Protein AF-A0A1V4I2B4-F1 (afdb_monomer)

Radius of gyration: 16.1 Å; Cα contacts (8 Å, |Δi|>4): 142; chains: 1; bounding box: 34×42×45 Å

Foldseek 3Di:
DDDDPPPPPPDQQPADDLLVLLQQLLLLLLLQVLLVVVLDPPPLSVVLCVLCVVNHDPSSVVSSPVNNVCCNVQCWGQDSVVRDTDHHDNDNVRNVVSVVVSVVSCVVSVD

Organism: Nitrobacter vulgaris (NCBI:txid29421)

Mean predicted aligned error: 6.89 Å

Sequence (111 aa):
MVFLIVILPIAPAQAMSRYVAVSAGSFFAAAARCEEQNLITPGQAEYLLRALDPYLSKSDKENMATGDAHGKKNSQVFVEAEKKWVSFTPDATSCYRVQGVLDDYRAQLGE

Solvent-accessible surface area (backbone atoms only — not comparable to full-atom values): 6159 Å² total; per-residue (Å²): 136,86,83,79,79,79,76,73,79,82,64,73,61,74,63,62,55,64,53,55,22,21,19,53,17,4,45,45,27,52,41,48,49,16,26,75,70,66,62,42,77,68,64,52,53,60,51,51,52,60,71,44,50,87,65,50,37,74,67,31,53,56,30,16,51,52,17,21,54,50,10,62,73,67,37,26,32,41,42,53,97,73,73,39,79,40,84,53,67,79,42,71,70,53,27,50,55,48,48,54,54,52,52,54,52,35,55,74,75,75,98

pLDDT: mean 88.33,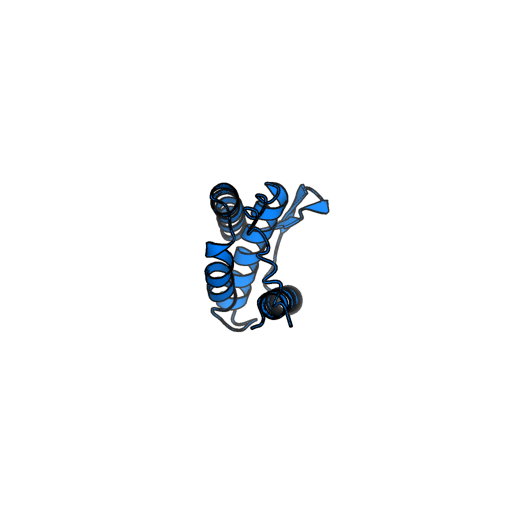 std 16.94, range [35.5, 98.31]

Secondary structure (DSSP, 8-state):
-------------PPPPHHHHHHHHHHHHHHHHHHHTTSS-TTHHHHHHHHHGGG--HHHHHHHHHHHHHHHHHTEEEEGGGTEEEE----HHHHHHHHHHHHHHHHHHT-

Structure (mmCIF, N/CA/C/O backbone):
data_AF-A0A1V4I2B4-F1
#
_entry.id   AF-A0A1V4I2B4-F1
#
loop_
_atom_site.group_PDB
_atom_site.id
_atom_site.type_symbol
_atom_site.label_atom_id
_atom_site.label_alt_id
_atom_site.label_comp_id
_atom_site.label_asym_id
_atom_site.label_entity_id
_atom_site.label_seq_id
_atom_site.pdbx_PDB_ins_code
_atom_site.Cartn_x
_atom_site.Cartn_y
_atom_site.Cartn_z
_atom_site.occupancy
_atom_site.B_iso_or_equiv
_atom_site.auth_seq_id
_atom_site.auth_comp_id
_atom_site.auth_asym_id
_atom_site.auth_atom_id
_atom_site.pdbx_PDB_model_num
ATOM 1 N N . MET A 1 1 ? -22.354 -31.091 30.860 1.00 41.22 1 MET A N 1
ATOM 2 C CA . MET A 1 1 ? -21.221 -30.396 30.215 1.00 41.22 1 MET A CA 1
ATOM 3 C C . MET A 1 1 ? -21.663 -28.970 29.949 1.00 41.22 1 MET A C 1
ATOM 5 O O . MET A 1 1 ? -22.605 -28.779 29.194 1.00 41.22 1 MET A O 1
ATOM 9 N N . VAL A 1 2 ? -21.096 -28.001 30.665 1.00 35.50 2 VAL A N 1
ATOM 10 C CA . VAL A 1 2 ? -21.453 -26.581 30.534 1.00 35.50 2 VAL A CA 1
ATOM 11 C C . VAL A 1 2 ? -20.596 -25.998 29.414 1.00 35.50 2 VAL A C 1
ATOM 13 O O . VAL A 1 2 ? -19.375 -25.970 29.533 1.00 35.50 2 VAL A O 1
ATOM 16 N N . PHE A 1 3 ? -21.229 -25.590 28.313 1.00 40.09 3 PHE A N 1
ATOM 17 C CA . PHE A 1 3 ? -20.572 -24.852 27.237 1.00 40.09 3 PHE A CA 1
ATOM 18 C C . PHE A 1 3 ? -20.348 -23.412 27.704 1.00 40.09 3 PHE A C 1
ATOM 20 O O . PHE A 1 3 ?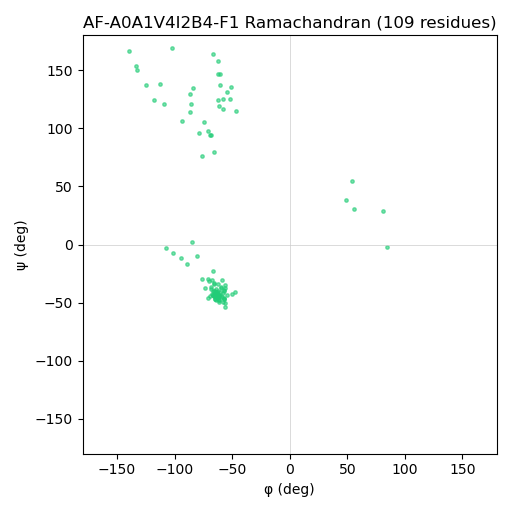 -21.285 -22.621 27.797 1.00 40.09 3 PHE A O 1
ATOM 27 N N . LEU A 1 4 ? -19.099 -23.088 28.027 1.00 39.75 4 LEU A N 1
ATOM 28 C CA . LEU A 1 4 ? -18.654 -21.721 28.252 1.00 39.75 4 LEU A CA 1
ATOM 29 C C . LEU A 1 4 ? -18.456 -21.077 26.876 1.00 39.75 4 LEU A C 1
ATOM 31 O O . LEU A 1 4 ? -17.430 -21.266 26.227 1.00 39.75 4 LEU A O 1
ATOM 35 N N . ILE A 1 5 ? -19.474 -20.355 26.408 1.00 50.03 5 ILE A N 1
ATOM 36 C CA . ILE A 1 5 ? -19.332 -19.442 25.275 1.00 50.03 5 ILE A CA 1
ATOM 37 C C . ILE A 1 5 ? -18.493 -18.272 25.788 1.00 50.03 5 ILE A C 1
ATOM 39 O O . ILE A 1 5 ? -18.997 -17.375 26.463 1.00 50.03 5 ILE A O 1
ATOM 43 N N . VAL A 1 6 ? -17.192 -18.313 25.511 1.00 40.88 6 VAL A N 1
ATOM 44 C CA . VAL A 1 6 ? -16.319 -17.150 25.656 1.00 40.88 6 VAL A CA 1
ATOM 45 C C . VAL A 1 6 ? -16.743 -16.158 24.577 1.00 40.88 6 VAL A C 1
ATOM 47 O O . VAL A 1 6 ? -16.334 -16.251 23.424 1.00 40.88 6 VAL A O 1
ATOM 50 N N . ILE A 1 7 ? -17.620 -15.229 24.948 1.00 50.19 7 ILE A N 1
ATOM 51 C CA . ILE A 1 7 ? -17.875 -14.019 24.173 1.00 50.19 7 ILE A CA 1
ATOM 52 C C . ILE A 1 7 ? -16.602 -13.187 24.317 1.00 50.19 7 ILE A C 1
ATOM 54 O O . ILE A 1 7 ? -16.422 -12.494 25.317 1.00 50.19 7 ILE A O 1
ATOM 58 N N . LEU A 1 8 ? -15.674 -13.318 23.364 1.00 42.69 8 LEU A N 1
ATOM 59 C CA . LEU A 1 8 ? -14.582 -12.361 23.226 1.00 42.69 8 LEU A CA 1
ATOM 60 C C . LEU A 1 8 ? -15.241 -10.991 23.019 1.00 42.69 8 LEU A C 1
ATOM 62 O O . LEU A 1 8 ? -15.977 -10.828 22.041 1.00 42.69 8 LEU A O 1
ATOM 66 N N . PRO A 1 9 ? -15.052 -10.020 23.929 1.00 42.12 9 PRO A N 1
ATOM 67 C CA . PRO A 1 9 ? -15.514 -8.676 23.667 1.00 42.12 9 PRO A CA 1
ATOM 68 C C . PRO A 1 9 ? -14.746 -8.220 22.432 1.00 42.12 9 PRO A C 1
ATOM 70 O O . PRO A 1 9 ? -13.515 -8.198 22.433 1.00 42.12 9 PRO A O 1
ATOM 73 N N . ILE A 1 10 ? -15.482 -7.917 21.366 1.00 47.88 10 ILE A N 1
ATOM 74 C CA . ILE A 1 10 ? -14.970 -7.239 20.181 1.00 47.88 10 ILE A CA 1
ATOM 75 C C . ILE A 1 10 ? -14.583 -5.847 20.680 1.00 47.88 10 ILE A C 1
ATOM 77 O O . ILE A 1 10 ? -15.371 -4.904 20.633 1.00 47.88 10 ILE A O 1
ATOM 81 N N . ALA A 1 11 ? -13.412 -5.745 21.310 1.00 44.03 11 ALA A N 1
ATOM 82 C CA . ALA A 1 11 ? -12.823 -4.467 21.628 1.00 44.03 11 ALA A CA 1
ATOM 83 C C . ALA A 1 11 ? -12.758 -3.714 20.296 1.00 44.03 11 ALA A C 1
ATOM 85 O O . ALA A 1 11 ? -12.345 -4.318 19.298 1.00 44.03 11 ALA A O 1
ATOM 86 N N . PRO A 1 12 ? -13.210 -2.449 20.234 1.00 50.50 12 PRO A N 1
ATOM 87 C CA . PRO A 1 12 ? -13.038 -1.670 19.021 1.00 50.50 12 PRO A CA 1
ATOM 88 C C . PRO A 1 12 ? -11.558 -1.758 18.665 1.00 50.50 12 PRO A C 1
ATOM 90 O O . PRO A 1 12 ? -10.718 -1.517 19.538 1.00 50.50 12 PRO A O 1
ATOM 93 N N . ALA A 1 13 ? -11.256 -2.192 17.436 1.00 58.44 13 ALA A N 1
ATOM 94 C CA . ALA A 1 13 ? -9.889 -2.254 16.943 1.00 58.44 13 ALA A CA 1
ATOM 95 C C . ALA A 1 13 ? -9.237 -0.916 17.300 1.00 58.44 13 ALA A C 1
ATOM 97 O O . ALA A 1 13 ? -9.735 0.143 16.905 1.00 58.44 13 ALA A O 1
ATOM 98 N N . GLN A 1 14 ? -8.232 -0.947 18.180 1.00 67.88 14 GLN A N 1
ATOM 99 C CA . GLN A 1 14 ? -7.584 0.285 18.601 1.00 67.88 14 GLN A CA 1
ATOM 100 C C . GLN A 1 14 ? -7.048 0.950 17.338 1.00 67.88 14 GLN A C 1
ATOM 102 O O . GLN A 1 14 ? -6.345 0.301 16.563 1.00 67.88 14 GLN A O 1
ATOM 107 N N . ALA A 1 15 ? -7.431 2.211 17.123 1.00 80.88 15 ALA A N 1
ATOM 108 C CA . ALA A 1 15 ? -7.009 2.957 15.947 1.00 80.88 15 ALA A CA 1
ATOM 109 C C . ALA A 1 15 ? -5.485 2.871 15.813 1.00 80.88 15 ALA A C 1
ATOM 111 O O . ALA A 1 15 ? -4.755 3.013 16.803 1.00 80.88 15 ALA A O 1
ATOM 112 N N . MET A 1 16 ? -5.014 2.624 14.594 1.00 87.56 16 MET A N 1
ATOM 113 C CA . MET A 1 16 ? -3.589 2.551 14.323 1.00 87.56 16 MET A CA 1
ATOM 114 C C . MET A 1 16 ? -2.937 3.900 14.630 1.00 87.56 16 MET A C 1
ATOM 116 O O . MET A 1 16 ? -3.565 4.964 14.604 1.00 87.56 16 MET A O 1
ATOM 120 N N . SER A 1 17 ? -1.626 3.882 14.882 1.00 93.50 17 SER A N 1
ATOM 121 C CA . SER A 1 17 ? -0.886 5.140 14.904 1.00 93.50 17 SER A CA 1
ATOM 122 C C . SER A 1 17 ? -0.997 5.811 13.529 1.00 93.50 17 SER A C 1
ATOM 124 O O . SER A 1 17 ? -1.008 5.144 12.490 1.00 93.50 17 SER A O 1
ATOM 126 N N . ARG A 1 18 ? -1.028 7.149 13.506 1.00 93.81 18 ARG A N 1
ATOM 127 C CA . ARG A 1 18 ? -1.072 7.919 12.252 1.00 93.81 18 ARG A CA 1
ATOM 128 C C . ARG A 1 18 ? 0.000 7.465 11.258 1.00 93.81 18 ARG A C 1
ATOM 130 O O . ARG A 1 18 ? -0.281 7.348 10.072 1.00 93.81 18 ARG A O 1
ATOM 137 N N . TYR A 1 19 ? 1.220 7.224 11.735 1.00 95.62 19 TYR A N 1
ATOM 138 C CA . TYR A 1 19 ? 2.342 6.827 10.885 1.00 95.62 19 TYR A CA 1
ATOM 139 C C . TYR A 1 19 ? 2.171 5.421 10.304 1.00 95.62 19 TYR A C 1
ATOM 141 O O . TYR A 1 19 ? 2.499 5.217 9.138 1.00 95.62 19 TYR A O 1
ATOM 149 N N . VAL A 1 20 ? 1.593 4.488 11.067 1.00 95.62 20 VAL A N 1
ATOM 150 C CA . VAL A 1 20 ? 1.255 3.143 10.578 1.00 95.62 20 VAL A CA 1
ATOM 151 C C . VAL A 1 20 ? 0.177 3.223 9.496 1.00 95.62 20 VAL A C 1
ATOM 153 O O . VAL A 1 20 ? 0.354 2.658 8.422 1.00 95.62 20 VAL A O 1
ATOM 156 N N . ALA A 1 21 ? -0.893 3.989 9.723 1.00 96.12 21 ALA A N 1
ATOM 157 C CA . ALA A 1 21 ? -1.961 4.148 8.737 1.00 96.12 21 ALA A CA 1
ATOM 158 C C . ALA A 1 21 ? -1.471 4.843 7.448 1.00 96.12 21 ALA A C 1
ATOM 160 O O . ALA A 1 21 ? -1.779 4.394 6.346 1.00 96.12 21 ALA A O 1
ATOM 161 N N . VAL A 1 22 ? -0.643 5.890 7.556 1.00 97.88 22 VAL A N 1
ATOM 162 C CA . VAL A 1 22 ? -0.021 6.543 6.385 1.00 97.88 22 VAL A CA 1
ATOM 163 C C . VAL A 1 22 ? 0.904 5.578 5.634 1.00 97.88 22 VAL A C 1
ATOM 165 O O . VAL A 1 22 ? 0.854 5.524 4.405 1.00 97.88 22 VAL A O 1
ATOM 168 N N . SER A 1 23 ? 1.711 4.794 6.358 1.00 97.50 23 SER A N 1
ATOM 169 C CA . SER A 1 23 ? 2.557 3.740 5.784 1.00 97.50 23 SER A CA 1
ATOM 170 C C . SER A 1 23 ? 1.725 2.744 4.976 1.00 97.50 23 SER A C 1
ATOM 172 O O . SER A 1 23 ? 1.965 2.581 3.779 1.00 97.50 23 SER A O 1
ATOM 174 N N . ALA A 1 24 ? 0.676 2.178 5.583 1.00 96.56 24 ALA A N 1
ATOM 175 C CA . ALA A 1 24 ? -0.223 1.228 4.933 1.00 96.56 24 ALA A CA 1
ATOM 176 C C . ALA A 1 24 ? -0.867 1.813 3.667 1.00 96.56 24 ALA A C 1
ATOM 178 O O . ALA A 1 24 ? -0.821 1.197 2.606 1.00 96.56 24 ALA A O 1
ATOM 179 N N . GLY A 1 25 ? -1.393 3.039 3.740 1.00 97.25 25 GLY A N 1
ATOM 180 C CA . GLY A 1 25 ? -1.947 3.730 2.576 1.00 97.25 25 GLY A CA 1
ATOM 181 C C . GLY A 1 25 ? -0.944 3.889 1.432 1.00 97.25 25 GLY A C 1
ATOM 182 O O . GLY A 1 25 ? -1.243 3.579 0.282 1.00 97.25 25 GLY A O 1
ATOM 183 N N . SER A 1 26 ? 0.281 4.316 1.746 1.00 98.19 26 SER A N 1
ATOM 184 C CA . SER A 1 26 ? 1.337 4.471 0.739 1.00 98.19 26 SER A CA 1
ATOM 185 C C . SER A 1 26 ? 1.809 3.138 0.144 1.00 98.19 26 SER A C 1
ATOM 187 O O . SER A 1 26 ? 2.175 3.082 -1.030 1.00 98.19 26 SER A O 1
ATOM 189 N N . PHE A 1 27 ? 1.755 2.051 0.920 1.00 97.75 27 PHE A N 1
ATOM 190 C CA . PHE A 1 27 ? 2.013 0.700 0.431 1.00 97.75 27 PHE A CA 1
ATOM 191 C C . PHE A 1 27 ? 0.947 0.263 -0.580 1.00 97.75 27 PHE A C 1
ATOM 193 O O . PHE A 1 27 ? 1.299 -0.230 -1.648 1.00 97.75 27 PHE A O 1
ATOM 200 N N . PHE A 1 28 ? -0.340 0.504 -0.307 1.00 97.69 28 PHE A N 1
ATOM 201 C CA . PHE A 1 28 ? -1.406 0.199 -1.267 1.00 97.69 28 PHE A CA 1
ATOM 202 C C . PHE A 1 28 ? -1.281 1.007 -2.564 1.00 97.69 28 PHE A C 1
ATOM 204 O O . PHE A 1 28 ? -1.528 0.467 -3.642 1.00 97.69 28 PHE A O 1
ATOM 211 N N . ALA A 1 29 ? -0.804 2.254 -2.495 1.00 98.00 29 ALA A N 1
ATOM 212 C CA . ALA A 1 29 ? -0.442 3.011 -3.691 1.00 98.00 29 ALA A CA 1
ATOM 213 C C . ALA A 1 29 ? 0.686 2.336 -4.491 1.00 98.00 29 ALA A C 1
ATOM 215 O O . ALA A 1 29 ? 0.599 2.245 -5.716 1.00 98.00 29 ALA A O 1
ATOM 216 N N . ALA A 1 30 ? 1.732 1.843 -3.823 1.00 98.06 30 ALA A N 1
ATOM 217 C CA . ALA A 1 30 ? 2.815 1.106 -4.474 1.00 98.06 30 ALA A CA 1
ATOM 218 C C . ALA A 1 30 ? 2.333 -0.221 -5.090 1.00 98.06 30 ALA A C 1
ATOM 220 O O . ALA A 1 30 ? 2.710 -0.543 -6.216 1.00 98.06 30 ALA A O 1
ATOM 221 N N . ALA A 1 31 ? 1.452 -0.948 -4.399 1.00 97.75 31 ALA A N 1
ATOM 222 C CA . ALA A 1 31 ? 0.828 -2.164 -4.912 1.00 97.75 31 ALA A CA 1
ATOM 223 C C . ALA A 1 31 ? -0.005 -1.899 -6.166 1.00 97.75 31 ALA A C 1
ATOM 225 O O . ALA A 1 31 ? 0.215 -2.555 -7.181 1.00 97.75 31 ALA A O 1
ATOM 226 N N . ALA A 1 32 ? -0.856 -0.871 -6.153 1.00 97.25 32 ALA A N 1
ATOM 227 C CA . ALA A 1 32 ? -1.618 -0.469 -7.332 1.00 97.25 32 ALA A CA 1
ATOM 228 C C . ALA A 1 32 ? -0.702 -0.138 -8.525 1.00 97.25 32 ALA A C 1
ATOM 230 O O . ALA A 1 32 ? -0.985 -0.538 -9.649 1.00 97.25 32 ALA A O 1
ATOM 231 N N . ARG A 1 33 ? 0.449 0.515 -8.296 1.00 97.19 33 ARG A N 1
ATOM 232 C CA . ARG A 1 33 ? 1.441 0.745 -9.362 1.00 97.19 33 ARG A CA 1
ATOM 233 C C . ARG A 1 33 ? 2.038 -0.551 -9.906 1.00 97.19 33 ARG A C 1
ATOM 235 O O . ARG A 1 33 ? 2.234 -0.659 -11.111 1.00 97.19 33 ARG A O 1
ATOM 242 N N . CYS A 1 34 ? 2.338 -1.524 -9.051 1.00 98.06 34 CYS A N 1
ATOM 243 C CA . CYS A 1 34 ? 2.820 -2.831 -9.498 1.00 98.06 34 CYS A CA 1
ATOM 244 C C . CYS A 1 34 ? 1.766 -3.591 -10.318 1.00 98.06 34 CYS A C 1
ATOM 246 O O . CYS A 1 34 ? 2.118 -4.225 -11.314 1.00 98.06 34 CYS A O 1
ATOM 248 N N . GLU 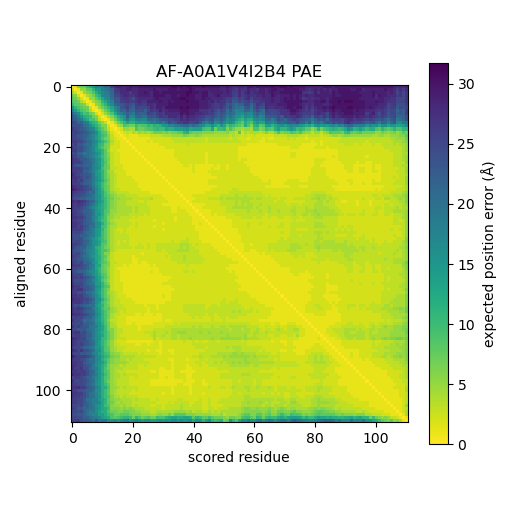A 1 35 ? 0.489 -3.494 -9.939 1.00 97.50 35 GLU A N 1
ATOM 249 C CA . GLU A 1 35 ? -0.641 -4.045 -10.698 1.00 97.50 35 GLU A CA 1
ATOM 250 C C . GLU A 1 35 ? -0.804 -3.354 -12.060 1.00 97.50 35 GLU A C 1
ATOM 252 O O . GLU A 1 35 ? -0.894 -4.032 -13.080 1.00 97.50 35 GLU A O 1
ATOM 257 N N . GLU A 1 36 ? -0.759 -2.016 -12.106 1.00 96.62 36 GLU A N 1
ATOM 258 C CA . GLU A 1 36 ? -0.825 -1.219 -13.344 1.00 96.62 36 GLU A CA 1
ATOM 259 C C . GLU A 1 36 ? 0.274 -1.603 -14.351 1.00 96.62 36 GLU A C 1
ATOM 261 O O . GLU A 1 36 ? 0.050 -1.583 -15.561 1.00 96.62 36 GLU A O 1
ATOM 266 N N . GLN A 1 37 ? 1.465 -1.961 -13.859 1.00 95.88 37 GLN A N 1
ATOM 267 C CA . GLN A 1 37 ? 2.597 -2.405 -14.681 1.00 95.88 37 GLN A CA 1
ATOM 268 C C . GLN A 1 37 ? 2.560 -3.907 -15.014 1.00 95.88 37 GLN A C 1
ATOM 270 O O . GLN A 1 37 ? 3.469 -4.402 -15.678 1.00 95.88 37 GLN A O 1
ATOM 275 N N . ASN A 1 38 ? 1.528 -4.640 -14.580 1.00 96.00 38 ASN A N 1
ATOM 276 C CA . ASN A 1 38 ? 1.402 -6.097 -14.719 1.00 96.00 38 ASN A CA 1
ATOM 277 C C . ASN A 1 38 ? 2.588 -6.879 -14.120 1.00 96.00 38 ASN A C 1
ATOM 279 O O . ASN A 1 38 ? 2.951 -7.948 -14.611 1.00 96.00 38 ASN A O 1
ATOM 283 N N . LEU A 1 39 ? 3.210 -6.342 -13.066 1.00 97.06 39 LEU A N 1
ATOM 284 C CA . LEU A 1 39 ? 4.305 -7.004 -12.349 1.00 97.06 39 LEU A CA 1
ATOM 285 C C . LEU A 1 39 ? 3.801 -7.902 -11.212 1.00 97.06 39 LEU A C 1
ATOM 287 O O . LEU A 1 39 ? 4.550 -8.749 -10.731 1.00 97.06 39 LEU A O 1
ATOM 291 N N . ILE A 1 40 ? 2.544 -7.721 -10.799 1.00 95.94 40 ILE A N 1
ATOM 292 C CA . ILE A 1 40 ? 1.802 -8.582 -9.869 1.00 95.94 40 ILE A CA 1
ATOM 293 C C . ILE A 1 40 ? 0.356 -8.746 -10.356 1.00 95.94 40 ILE A C 1
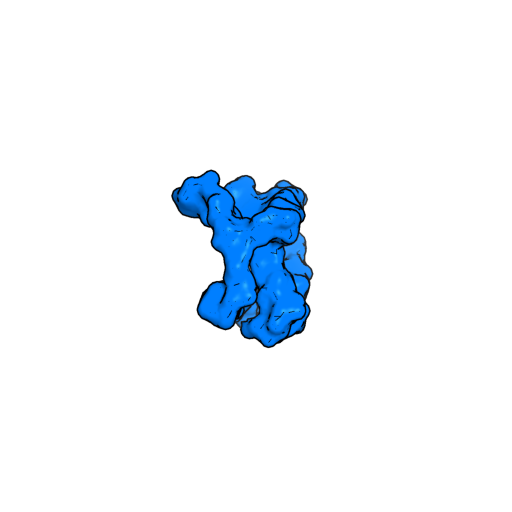ATOM 295 O O . ILE A 1 40 ? -0.085 -8.001 -11.234 1.00 95.94 40 ILE A O 1
ATOM 299 N N . THR A 1 41 ? -0.388 -9.706 -9.795 1.00 94.88 41 THR A N 1
ATOM 300 C CA . THR A 1 41 ? -1.785 -9.958 -10.188 1.00 94.88 41 THR A CA 1
ATOM 301 C C . THR A 1 41 ? -2.659 -8.728 -9.901 1.00 94.88 41 THR A C 1
ATOM 303 O O . THR A 1 41 ? -2.701 -8.298 -8.746 1.00 94.88 41 THR A O 1
ATOM 306 N N . PRO A 1 42 ? -3.373 -8.179 -10.903 1.00 95.56 42 PRO A N 1
ATOM 307 C CA . PRO A 1 42 ? -4.245 -7.021 -10.716 1.00 95.56 42 PRO A CA 1
ATOM 308 C C . PRO A 1 42 ? -5.408 -7.270 -9.750 1.00 95.56 42 PRO A C 1
ATOM 310 O O . PRO A 1 42 ? -5.976 -8.363 -9.721 1.00 95.56 42 PRO A O 1
ATOM 313 N N . GLY A 1 43 ? -5.807 -6.232 -9.010 1.00 94.00 43 GLY A N 1
ATOM 314 C CA . GLY A 1 43 ? -6.983 -6.238 -8.136 1.00 94.00 43 GLY A CA 1
ATOM 315 C C . GLY A 1 43 ? -6.753 -6.804 -6.733 1.00 94.00 43 GLY A C 1
ATOM 316 O O . GLY A 1 43 ? -7.673 -6.764 -5.916 1.00 94.00 43 GLY A O 1
ATOM 317 N N . GLN A 1 44 ? -5.551 -7.287 -6.410 1.00 94.12 44 GLN A N 1
ATOM 318 C CA . GLN A 1 44 ? -5.228 -7.799 -5.074 1.00 94.12 44 GLN A CA 1
ATOM 319 C C . GLN A 1 44 ? -5.234 -6.684 -4.025 1.00 94.12 44 GLN A C 1
ATOM 321 O O . GLN A 1 44 ? -5.780 -6.861 -2.937 1.00 94.12 44 GLN A O 1
ATOM 326 N N . ALA A 1 45 ? -4.660 -5.526 -4.354 1.00 93.88 45 ALA A N 1
ATOM 327 C CA . ALA A 1 45 ? -4.594 -4.369 -3.470 1.00 93.88 45 ALA A CA 1
ATOM 328 C C . ALA A 1 45 ? -5.995 -3.847 -3.121 1.00 93.88 45 ALA A C 1
ATOM 330 O O . ALA A 1 45 ? -6.296 -3.599 -1.954 1.00 93.88 45 ALA A O 1
ATOM 331 N N . GLU A 1 46 ? -6.870 -3.715 -4.123 1.00 94.25 46 GLU A N 1
ATOM 332 C CA . GLU A 1 46 ? -8.256 -3.287 -3.916 1.00 94.25 46 GLU A CA 1
ATOM 333 C C . GLU A 1 46 ? -9.048 -4.311 -3.100 1.00 94.25 46 GLU A C 1
ATOM 335 O O . GLU A 1 46 ? -9.778 -3.939 -2.178 1.00 94.25 46 GLU A O 1
ATOM 340 N N . TYR A 1 47 ? -8.902 -5.595 -3.427 1.00 92.94 47 TYR A N 1
ATOM 341 C CA . TYR A 1 47 ? -9.564 -6.670 -2.705 1.00 92.94 47 TYR A CA 1
ATOM 342 C C . TYR A 1 47 ? -9.196 -6.657 -1.218 1.00 92.94 47 TYR A C 1
ATOM 344 O O . TYR A 1 47 ? -10.079 -6.618 -0.359 1.00 92.94 47 TYR A O 1
ATOM 352 N N . LEU A 1 48 ? -7.899 -6.573 -0.918 1.00 92.19 48 LEU A N 1
ATOM 353 C CA . LEU A 1 48 ? -7.403 -6.532 0.451 1.00 92.19 48 LEU A CA 1
ATOM 354 C C . LEU A 1 48 ? -7.875 -5.275 1.200 1.00 92.19 48 LEU A C 1
ATOM 356 O O . LEU A 1 48 ? -8.305 -5.367 2.347 1.00 92.19 48 LEU A O 1
ATOM 360 N N . LEU A 1 49 ? -7.868 -4.102 0.556 1.00 92.38 49 LEU A N 1
ATOM 361 C CA . LEU A 1 49 ? -8.415 -2.875 1.148 1.00 92.38 49 LEU A CA 1
ATOM 362 C C . LEU A 1 49 ? -9.892 -3.024 1.534 1.00 92.38 49 LEU A C 1
ATOM 364 O O . LEU A 1 49 ? -10.291 -2.582 2.611 1.00 92.38 49 LEU A O 1
ATOM 368 N N . ARG A 1 50 ? -10.701 -3.659 0.679 1.00 93.00 50 ARG A N 1
ATOM 369 C CA . ARG A 1 50 ? -12.120 -3.920 0.965 1.00 93.00 50 ARG A CA 1
ATOM 370 C C . ARG A 1 50 ? -12.297 -4.900 2.123 1.00 93.00 50 ARG A C 1
ATOM 372 O O . ARG A 1 50 ? -13.179 -4.683 2.948 1.00 93.00 50 ARG A O 1
ATOM 379 N N . ALA A 1 51 ? -11.464 -5.937 2.202 1.00 91.00 51 ALA A N 1
ATOM 380 C CA . ALA A 1 51 ? -11.487 -6.895 3.305 1.00 91.00 51 ALA A CA 1
ATOM 381 C C . ALA A 1 51 ? -11.095 -6.248 4.648 1.00 91.00 51 ALA A C 1
ATOM 383 O O . ALA A 1 51 ? -11.659 -6.586 5.687 1.00 91.00 51 ALA A O 1
ATOM 384 N N . LEU A 1 52 ? -10.178 -5.274 4.628 1.00 89.25 52 LEU A N 1
ATOM 385 C CA . LEU A 1 52 ? -9.759 -4.525 5.814 1.00 89.25 52 LEU A CA 1
ATOM 386 C C . LEU A 1 52 ? -10.782 -3.469 6.264 1.00 89.25 52 LEU A C 1
ATOM 388 O O . LEU A 1 52 ? -10.855 -3.182 7.457 1.00 89.25 52 LEU A O 1
ATOM 392 N N . ASP A 1 53 ? -11.575 -2.896 5.352 1.00 91.44 53 ASP A N 1
ATOM 393 C CA . ASP A 1 53 ? -12.468 -1.754 5.619 1.00 91.44 53 ASP A CA 1
ATOM 394 C C . ASP A 1 53 ? -13.348 -1.869 6.889 1.00 91.44 53 ASP A C 1
ATOM 396 O O . ASP A 1 53 ? -13.447 -0.869 7.615 1.00 91.44 53 ASP A O 1
ATOM 400 N N . PRO A 1 54 ? -13.941 -3.037 7.227 1.00 91.56 54 PRO A N 1
ATOM 401 C CA . PRO A 1 54 ? -14.742 -3.202 8.444 1.00 91.56 54 PRO A CA 1
ATOM 402 C C . PRO A 1 54 ? -13.941 -3.089 9.749 1.00 91.56 54 PRO A C 1
ATOM 404 O O . PRO A 1 54 ? -14.516 -2.800 10.797 1.00 91.56 54 PRO A O 1
ATOM 407 N N . TYR A 1 55 ? -12.628 -3.322 9.696 1.00 88.44 55 TYR A N 1
ATOM 408 C CA . TYR A 1 55 ? -11.727 -3.314 10.852 1.00 88.44 55 TYR A CA 1
ATOM 409 C C . TYR A 1 55 ? -11.036 -1.962 11.061 1.00 88.44 55 TYR A C 1
ATOM 411 O O . TYR A 1 55 ? -10.427 -1.736 12.105 1.00 88.44 55 TYR A O 1
ATOM 419 N N . LEU A 1 56 ? -11.127 -1.058 10.083 1.00 91.25 56 LEU A N 1
ATOM 420 C CA . LEU A 1 56 ? -10.482 0.249 10.128 1.00 91.25 56 LEU A CA 1
ATOM 421 C C . LEU A 1 56 ? -11.368 1.281 10.829 1.00 91.25 56 LEU A C 1
ATOM 423 O O . LEU A 1 56 ? -12.526 1.501 10.458 1.00 91.25 56 LEU A O 1
ATOM 427 N N . SER A 1 57 ? -10.799 1.997 11.798 1.00 94.69 57 SER A N 1
ATOM 428 C CA . SER A 1 57 ? -11.448 3.178 12.365 1.00 94.69 57 SER A CA 1
ATOM 429 C C . SER A 1 57 ? -11.539 4.305 11.328 1.00 94.69 57 SER A C 1
ATOM 431 O O . SER A 1 57 ? -10.822 4.328 10.325 1.00 94.69 57 SER A O 1
ATOM 433 N N . LYS A 1 58 ? -12.387 5.310 11.579 1.00 94.56 58 LYS A N 1
ATOM 434 C CA . LYS A 1 58 ? -12.488 6.490 10.701 1.00 94.56 58 LYS A CA 1
ATOM 435 C C . LYS A 1 58 ? -11.127 7.171 10.494 1.00 94.56 58 LYS A C 1
ATOM 437 O O . LYS A 1 58 ? -10.778 7.507 9.366 1.00 94.56 58 LYS A O 1
ATOM 442 N N . SER A 1 59 ? -10.348 7.327 11.567 1.00 95.88 59 SER A N 1
ATOM 443 C CA . SER A 1 59 ? -9.011 7.922 11.496 1.00 95.88 59 SER A CA 1
ATOM 444 C C . SER A 1 59 ? -8.024 7.072 10.702 1.00 95.88 59 SER A C 1
ATOM 446 O O . SER A 1 59 ? -7.153 7.629 10.037 1.00 95.88 59 SER A O 1
ATOM 448 N N . ASP A 1 60 ? -8.145 5.744 10.740 1.00 96.06 60 ASP A N 1
ATOM 449 C CA . ASP A 1 60 ? -7.290 4.867 9.937 1.00 96.06 60 ASP A CA 1
ATOM 450 C C . ASP A 1 60 ? -7.544 5.101 8.453 1.00 96.06 60 ASP A C 1
ATOM 452 O O . ASP A 1 60 ? -6.603 5.350 7.705 1.00 96.06 60 ASP A O 1
ATOM 456 N N . LYS A 1 61 ? -8.820 5.135 8.050 1.00 96.25 61 LYS A N 1
ATOM 457 C CA . LYS A 1 61 ? -9.229 5.382 6.661 1.00 96.25 61 LYS A CA 1
ATOM 458 C C . LYS A 1 61 ? -8.727 6.734 6.153 1.00 96.25 61 LYS A C 1
ATOM 460 O O . LYS A 1 61 ? -8.170 6.811 5.062 1.00 96.25 61 LYS A O 1
ATOM 465 N N . GLU A 1 62 ? -8.861 7.793 6.951 1.00 97.50 62 GLU A N 1
ATOM 466 C CA . GLU A 1 62 ? -8.385 9.139 6.592 1.00 97.50 62 GLU A CA 1
ATOM 467 C C . GLU A 1 62 ? -6.854 9.202 6.434 1.00 97.50 62 GLU A C 1
ATOM 469 O O . GLU A 1 62 ? -6.330 9.787 5.478 1.00 97.50 62 GLU A O 1
ATOM 474 N N . ASN A 1 63 ? -6.112 8.571 7.347 1.00 97.94 63 ASN A N 1
ATOM 475 C CA . ASN A 1 63 ? -4.651 8.552 7.296 1.00 97.94 63 ASN A CA 1
ATOM 476 C C . ASN A 1 63 ? -4.120 7.634 6.183 1.00 97.94 63 ASN A C 1
ATOM 478 O O . ASN A 1 63 ? -3.161 8.001 5.504 1.00 97.94 63 ASN A O 1
ATOM 482 N N . MET A 1 64 ? -4.765 6.491 5.940 1.00 98.12 64 MET A N 1
ATOM 483 C CA . MET A 1 64 ? -4.469 5.623 4.798 1.00 98.12 64 MET A CA 1
ATOM 484 C C . MET A 1 64 ? -4.742 6.343 3.478 1.00 98.12 64 MET A C 1
ATOM 486 O O . MET A 1 64 ? -3.883 6.337 2.604 1.00 98.12 64 MET A O 1
ATOM 490 N N . ALA A 1 65 ? -5.867 7.049 3.346 1.00 98.06 65 ALA A N 1
ATOM 491 C CA . ALA A 1 65 ? -6.151 7.852 2.157 1.00 98.06 65 ALA A CA 1
ATOM 492 C C . ALA A 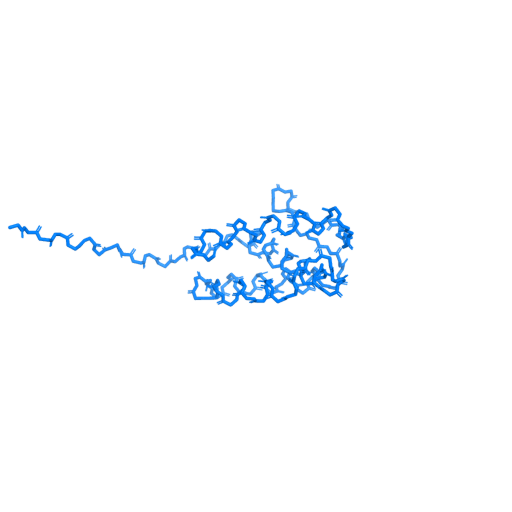1 65 ? -5.091 8.945 1.931 1.00 98.06 65 ALA A C 1
ATOM 494 O O . ALA A 1 65 ? -4.682 9.194 0.798 1.00 98.06 65 ALA A O 1
ATOM 495 N N . THR A 1 66 ? -4.589 9.562 3.007 1.00 98.19 66 THR A N 1
ATOM 496 C CA . THR A 1 66 ? -3.469 10.517 2.931 1.00 98.19 66 THR A CA 1
ATOM 497 C C . THR A 1 66 ? -2.196 9.848 2.404 1.00 98.19 66 THR A C 1
ATOM 499 O O . THR A 1 66 ? -1.520 10.401 1.533 1.00 98.19 66 THR A O 1
ATOM 502 N N . GLY A 1 67 ? -1.877 8.656 2.917 1.00 98.25 67 GLY A N 1
ATOM 503 C CA . GLY A 1 67 ? -0.737 7.857 2.474 1.00 98.25 67 GLY A CA 1
ATOM 504 C C . GLY A 1 67 ? -0.826 7.456 1.003 1.00 98.25 67 GLY A C 1
ATOM 505 O O . GLY A 1 67 ? 0.126 7.656 0.250 1.00 98.25 67 GLY A O 1
ATOM 506 N N . ASP A 1 68 ? -1.990 6.952 0.595 1.00 98.25 68 ASP A N 1
ATOM 507 C CA . ASP A 1 68 ? -2.283 6.521 -0.772 1.00 98.25 68 ASP A CA 1
ATOM 508 C C . ASP A 1 68 ? -2.176 7.688 -1.763 1.00 98.25 68 ASP A C 1
ATOM 510 O O . ASP A 1 68 ? -1.453 7.606 -2.758 1.00 98.25 68 ASP A O 1
ATOM 514 N N . ALA A 1 69 ? -2.814 8.820 -1.453 1.00 98.31 69 ALA A N 1
ATOM 515 C CA . ALA A 1 69 ? -2.788 10.003 -2.304 1.00 98.31 69 ALA A CA 1
ATOM 516 C C . ALA A 1 69 ? -1.364 10.551 -2.496 1.00 98.31 69 ALA A C 1
ATOM 518 O O . ALA A 1 69 ? -0.968 10.878 -3.620 1.00 98.31 69 ALA A O 1
ATOM 519 N N . HIS A 1 70 ? -0.569 10.635 -1.420 1.00 98.31 70 HIS A N 1
ATOM 520 C CA . HIS A 1 70 ? 0.827 11.073 -1.517 1.00 98.31 70 HIS A CA 1
ATOM 521 C C . HIS A 1 70 ? 1.671 10.072 -2.308 1.00 98.31 70 HIS A C 1
ATOM 523 O O . HIS A 1 70 ? 2.444 10.485 -3.176 1.00 98.31 7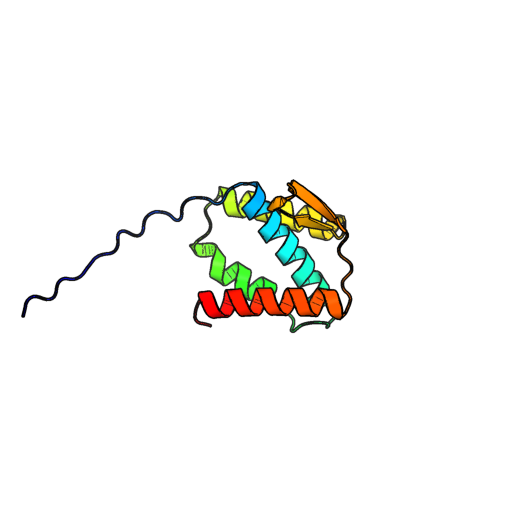0 HIS A O 1
ATOM 529 N N . GLY A 1 71 ? 1.508 8.773 -2.045 1.00 97.56 71 GLY A N 1
ATOM 530 C CA . GLY A 1 71 ? 2.260 7.719 -2.719 1.00 97.56 71 GLY A CA 1
ATOM 531 C C . GLY A 1 71 ? 1.991 7.668 -4.220 1.00 97.56 71 GLY A C 1
ATOM 532 O O . GLY A 1 71 ? 2.937 7.627 -5.005 1.00 97.56 71 GLY A O 1
ATOM 533 N N . LYS A 1 72 ? 0.726 7.795 -4.640 1.00 96.69 72 LYS A N 1
ATOM 534 C CA . LYS A 1 72 ? 0.341 7.873 -6.060 1.00 96.69 72 LYS A CA 1
ATOM 535 C C . LYS A 1 72 ? 0.910 9.105 -6.754 1.00 96.69 72 LYS A C 1
ATOM 537 O O . LYS A 1 72 ? 1.394 9.000 -7.883 1.00 96.69 72 LYS A O 1
ATOM 542 N N . LYS A 1 73 ? 0.848 10.262 -6.084 1.00 97.56 73 LYS A N 1
ATOM 543 C CA . LYS A 1 73 ? 1.291 11.550 -6.632 1.00 97.56 73 LYS A CA 1
ATOM 544 C C . LYS A 1 73 ? 2.806 11.621 -6.806 1.00 97.56 73 LYS A C 1
ATOM 546 O O . LYS A 1 73 ? 3.270 12.134 -7.818 1.00 97.56 73 LYS A O 1
ATOM 551 N N . ASN A 1 74 ? 3.556 11.155 -5.811 1.00 97.38 74 ASN A N 1
ATOM 552 C CA . ASN A 1 74 ? 5.003 11.369 -5.739 1.00 97.38 74 ASN A CA 1
ATOM 553 C C . ASN A 1 74 ? 5.823 10.104 -6.029 1.00 97.38 74 ASN A C 1
ATOM 555 O O . ASN A 1 74 ? 7.049 10.182 -6.032 1.00 97.38 74 ASN A O 1
ATOM 559 N N . SER A 1 75 ? 5.173 8.956 -6.249 1.00 96.25 75 SER A N 1
ATOM 560 C CA . SER A 1 75 ? 5.819 7.641 -6.362 1.00 96.25 75 SER A CA 1
ATOM 561 C C . SER A 1 75 ? 6.701 7.344 -5.147 1.00 96.25 75 SER A C 1
ATOM 563 O O . SER A 1 75 ? 7.900 7.098 -5.264 1.00 96.25 75 SER A O 1
ATOM 565 N N . GLN A 1 76 ? 6.111 7.433 -3.953 1.00 98.12 76 GLN A N 1
ATOM 566 C CA . GLN A 1 76 ? 6.812 7.243 -2.682 1.00 98.12 76 GLN A CA 1
ATOM 567 C C . GLN A 1 76 ? 6.052 6.310 -1.740 1.00 98.12 76 GLN A C 1
ATOM 569 O O . GLN A 1 76 ? 4.825 6.294 -1.722 1.00 98.12 76 GLN A O 1
ATOM 574 N N . VAL A 1 77 ? 6.797 5.598 -0.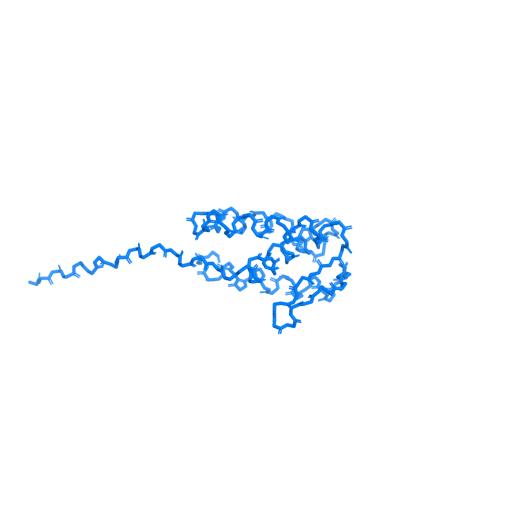900 1.00 97.62 77 VAL A N 1
ATOM 575 C CA . VAL A 1 77 ? 6.279 4.825 0.234 1.00 97.62 77 VAL A CA 1
ATOM 576 C C . VAL A 1 77 ? 6.767 5.473 1.525 1.00 97.62 77 VAL A C 1
ATOM 578 O O . VAL A 1 77 ? 7.916 5.909 1.621 1.00 97.62 77 VAL A O 1
ATOM 581 N N . PHE A 1 78 ? 5.891 5.573 2.517 1.00 97.88 78 PHE A N 1
ATOM 582 C CA . PHE A 1 78 ? 6.241 6.061 3.841 1.00 97.88 78 PHE A CA 1
ATOM 583 C C . PHE A 1 78 ? 6.772 4.909 4.693 1.00 97.88 78 PHE A C 1
ATOM 585 O O . PHE A 1 78 ? 6.073 3.930 4.927 1.00 97.88 78 PHE A O 1
ATOM 592 N N . VAL A 1 79 ? 8.005 5.027 5.179 1.00 95.94 79 VAL A N 1
ATOM 593 C CA . VAL A 1 79 ? 8.636 4.034 6.052 1.00 95.94 79 VAL A CA 1
ATOM 594 C C . VAL A 1 79 ? 8.397 4.442 7.500 1.00 95.94 79 VAL A C 1
ATOM 596 O O . VAL A 1 79 ? 9.007 5.394 7.986 1.00 95.94 79 VAL A O 1
ATOM 599 N N . GLU A 1 80 ? 7.505 3.724 8.185 1.00 93.62 80 GLU A N 1
ATOM 600 C CA . GLU A 1 80 ? 7.055 4.041 9.549 1.00 93.62 80 GLU A CA 1
ATOM 601 C C . GLU A 1 80 ? 8.214 4.129 10.554 1.00 93.62 80 GLU A C 1
ATOM 603 O O . GLU A 1 80 ? 8.361 5.160 11.210 1.00 93.62 80 GLU A O 1
ATOM 608 N N . ALA A 1 81 ? 9.093 3.120 10.583 1.00 92.25 81 ALA A N 1
ATOM 609 C CA . ALA A 1 81 ? 10.223 3.047 11.514 1.00 92.25 81 ALA A CA 1
ATOM 610 C C . ALA A 1 81 ? 11.190 4.238 11.389 1.00 92.25 81 ALA A C 1
ATOM 612 O O . ALA A 1 81 ? 11.808 4.664 12.364 1.00 92.25 81 ALA A O 1
ATOM 613 N N . GLU A 1 82 ? 11.302 4.796 10.184 1.00 94.56 82 GLU A N 1
ATOM 614 C CA . GLU A 1 82 ? 12.182 5.924 9.873 1.00 94.56 82 GLU A CA 1
ATOM 615 C C . GLU A 1 82 ? 11.436 7.264 9.800 1.00 94.56 82 GLU A C 1
ATOM 617 O O . GLU A 1 82 ? 12.058 8.317 9.666 1.00 94.56 82 GLU A O 1
ATOM 622 N N . LYS A 1 83 ? 10.101 7.231 9.872 1.00 94.75 83 LYS A N 1
ATOM 623 C CA . LYS A 1 83 ? 9.192 8.374 9.726 1.00 94.75 83 LYS A CA 1
ATOM 624 C C . LYS A 1 83 ? 9.483 9.227 8.487 1.00 94.75 83 LYS A C 1
ATOM 626 O O . LYS A 1 83 ? 9.380 10.455 8.534 1.00 94.75 83 LYS A O 1
ATOM 631 N N . LYS A 1 84 ? 9.851 8.585 7.375 1.00 97.31 84 LYS A N 1
ATOM 632 C CA . LYS A 1 84 ? 10.291 9.270 6.152 1.00 97.31 84 LYS A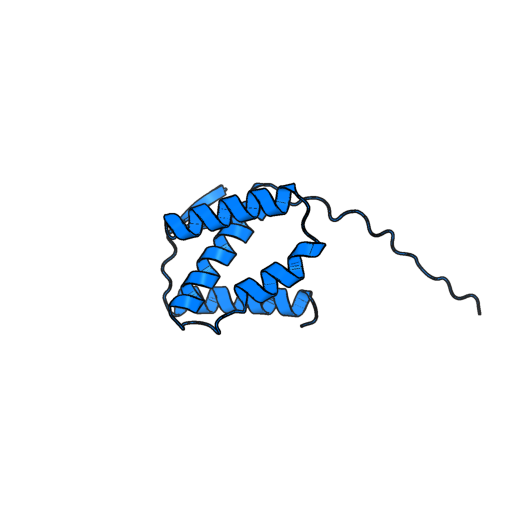 CA 1
ATOM 633 C C . LYS A 1 84 ? 9.631 8.707 4.900 1.00 97.31 84 LYS A C 1
ATOM 635 O O . LYS A 1 84 ? 9.289 7.531 4.832 1.00 97.31 84 LYS A O 1
ATOM 640 N N . TRP A 1 85 ? 9.522 9.555 3.885 1.00 97.94 85 TRP A N 1
ATOM 641 C CA . TRP A 1 85 ? 9.136 9.148 2.539 1.00 97.94 85 TRP A CA 1
ATOM 642 C C . TRP A 1 85 ? 10.352 8.653 1.766 1.00 97.94 85 TRP A C 1
ATOM 644 O O . TRP A 1 85 ? 11.405 9.291 1.778 1.00 97.94 85 TRP A O 1
ATOM 654 N N . VAL A 1 86 ? 10.194 7.531 1.076 1.00 97.62 86 VAL A N 1
ATOM 655 C CA . VAL A 1 86 ? 11.225 6.921 0.237 1.00 97.62 86 VAL A CA 1
ATOM 656 C C . VAL A 1 86 ? 10.664 6.737 -1.161 1.00 97.62 86 VAL A C 1
ATOM 658 O O . VAL A 1 86 ? 9.516 6.330 -1.320 1.00 97.62 86 VAL A O 1
ATOM 661 N N . SER A 1 87 ? 11.462 7.055 -2.178 1.00 97.75 87 SER A N 1
ATOM 662 C CA . SER A 1 87 ? 11.079 6.834 -3.572 1.00 97.75 87 SER A CA 1
ATOM 663 C C . SER A 1 87 ? 10.820 5.357 -3.839 1.00 97.75 87 SER A C 1
ATOM 665 O O . SER A 1 87 ? 11.588 4.494 -3.415 1.00 97.75 87 SER A O 1
ATOM 667 N N . PHE A 1 88 ? 9.750 5.086 -4.571 1.00 97.19 88 PHE A N 1
ATOM 668 C CA . PHE A 1 88 ? 9.365 3.756 -4.998 1.00 97.19 88 PHE A CA 1
ATOM 669 C C . PHE A 1 88 ? 9.384 3.684 -6.521 1.00 97.19 88 PHE A C 1
ATOM 671 O O . PHE A 1 88 ? 8.707 4.457 -7.201 1.00 97.19 88 PHE A O 1
ATOM 678 N N . THR A 1 89 ? 10.145 2.727 -7.042 1.00 96.94 89 THR A N 1
ATOM 679 C CA . THR A 1 89 ? 10.178 2.404 -8.466 1.00 96.94 89 THR A CA 1
ATOM 680 C C . THR A 1 89 ? 9.499 1.048 -8.653 1.00 96.94 89 THR A C 1
ATOM 682 O O . THR A 1 89 ? 9.955 0.073 -8.055 1.00 96.94 89 THR A O 1
ATOM 685 N N . PRO A 1 90 ? 8.423 0.950 -9.455 1.00 93.56 90 PRO A N 1
ATOM 686 C CA . PRO A 1 90 ? 7.749 -0.317 -9.717 1.00 93.56 90 PRO A CA 1
ATOM 687 C C . PRO A 1 90 ? 8.566 -1.161 -10.708 1.00 93.56 90 PRO A C 1
ATOM 689 O O . PRO A 1 90 ? 8.254 -1.231 -11.893 1.00 93.56 90 PRO A O 1
ATOM 692 N N . ASP A 1 91 ? 9.650 -1.767 -10.228 1.00 96.75 91 ASP A N 1
ATOM 693 C CA . ASP A 1 91 ? 10.425 -2.780 -10.948 1.00 96.75 91 ASP A CA 1
ATOM 694 C C . ASP A 1 91 ? 10.115 -4.195 -10.433 1.00 96.75 91 ASP A C 1
ATOM 696 O O . ASP A 1 91 ? 9.464 -4.374 -9.401 1.00 96.75 91 ASP A O 1
ATOM 700 N N . ALA A 1 92 ? 10.587 -5.221 -11.148 1.00 95.50 92 ALA A N 1
ATOM 701 C CA . ALA A 1 92 ? 10.306 -6.617 -10.808 1.00 95.50 92 ALA A CA 1
ATOM 702 C C . ALA A 1 92 ? 10.725 -6.986 -9.371 1.00 95.50 92 ALA A C 1
ATOM 704 O O . ALA A 1 92 ? 10.010 -7.715 -8.688 1.00 95.50 92 ALA A O 1
ATOM 705 N N . THR A 1 93 ? 11.851 -6.455 -8.883 1.00 96.38 93 THR A N 1
ATOM 706 C CA . THR A 1 93 ? 12.352 -6.760 -7.532 1.00 96.38 93 THR A CA 1
ATOM 707 C C . THR A 1 93 ? 11.472 -6.120 -6.464 1.00 96.38 93 THR A C 1
ATOM 709 O O . THR A 1 93 ? 11.108 -6.759 -5.475 1.00 96.38 93 THR A O 1
ATOM 712 N N . SER A 1 94 ? 11.131 -4.849 -6.654 1.00 95.69 94 SER A N 1
ATOM 713 C CA . SER A 1 94 ? 10.314 -4.074 -5.726 1.00 95.69 94 SER A CA 1
ATOM 714 C C . SER A 1 94 ? 8.890 -4.622 -5.676 1.00 95.69 94 SER A C 1
ATOM 716 O O . SER A 1 94 ? 8.353 -4.834 -4.590 1.00 95.69 94 SER A O 1
ATOM 718 N N . CYS A 1 95 ? 8.313 -4.953 -6.832 1.00 97.69 95 CYS A N 1
ATOM 719 C CA . CYS A 1 95 ? 6.975 -5.525 -6.923 1.00 97.69 95 CYS A CA 1
ATOM 720 C C . CYS A 1 95 ? 6.889 -6.961 -6.388 1.00 97.69 95 CYS A C 1
ATOM 722 O O . CYS A 1 95 ? 5.886 -7.307 -5.773 1.00 97.69 95 CYS A O 1
ATOM 724 N N . TYR A 1 96 ? 7.953 -7.765 -6.494 1.00 96.50 96 TYR A N 1
ATOM 725 C CA . TYR A 1 96 ? 8.015 -9.071 -5.826 1.00 96.50 96 TYR A CA 1
ATOM 726 C C . TYR A 1 96 ? 7.942 -8.947 -4.295 1.00 96.50 96 TYR A C 1
ATOM 728 O O . TYR A 1 96 ? 7.244 -9.712 -3.634 1.00 96.50 96 TYR A O 1
ATOM 736 N N . ARG A 1 97 ? 8.617 -7.946 -3.711 1.00 95.25 97 ARG A N 1
ATOM 737 C CA . ARG A 1 97 ? 8.522 -7.679 -2.263 1.00 95.25 97 ARG A CA 1
ATOM 738 C C . ARG A 1 97 ? 7.123 -7.223 -1.864 1.00 95.25 97 ARG A C 1
ATOM 740 O O . ARG A 1 97 ? 6.629 -7.636 -0.822 1.00 95.25 97 ARG A O 1
ATOM 747 N N . VAL A 1 98 ? 6.493 -6.391 -2.693 1.00 96.50 98 VAL A N 1
ATOM 748 C CA . VAL A 1 98 ? 5.103 -5.969 -2.487 1.00 96.50 98 VAL A CA 1
ATOM 749 C C . VAL A 1 98 ? 4.155 -7.168 -2.523 1.00 96.50 98 VAL A C 1
ATOM 751 O O . VAL A 1 98 ? 3.316 -7.276 -1.634 1.00 96.50 98 VAL A O 1
ATOM 754 N N . GLN A 1 99 ? 4.326 -8.092 -3.476 1.00 97.06 99 GLN A N 1
ATOM 755 C CA . GLN A 1 99 ? 3.538 -9.328 -3.532 1.00 97.06 99 GLN A CA 1
ATOM 756 C C . GLN A 1 99 ? 3.674 -10.141 -2.244 1.00 97.06 99 GLN A C 1
ATOM 758 O O . GLN A 1 99 ? 2.659 -10.518 -1.676 1.00 97.06 99 GLN A O 1
ATOM 763 N N . GLY A 1 100 ? 4.898 -10.338 -1.739 1.00 94.88 100 GLY A N 1
ATOM 764 C CA . GLY A 1 100 ? 5.104 -11.080 -0.491 1.00 94.88 100 GLY A CA 1
ATOM 765 C C . GLY A 1 100 ? 4.343 -10.477 0.695 1.00 94.88 100 GLY A C 1
ATOM 766 O O . GLY A 1 100 ? 3.725 -11.200 1.465 1.00 94.88 100 GLY A O 1
ATOM 767 N N . VAL A 1 101 ? 4.300 -9.145 0.796 1.00 93.00 101 VAL A N 1
ATOM 768 C CA . VAL A 1 101 ? 3.519 -8.467 1.843 1.00 93.00 101 VAL A CA 1
ATOM 769 C C . VAL A 1 101 ? 2.007 -8.634 1.629 1.00 93.00 101 VAL A C 1
ATOM 771 O O . VAL A 1 101 ? 1.276 -8.816 2.600 1.00 93.00 101 VAL A O 1
ATOM 774 N N . LEU A 1 102 ? 1.513 -8.589 0.385 1.00 94.19 102 LEU A N 1
ATOM 775 C CA . LEU A 1 102 ? 0.099 -8.867 0.089 1.00 94.19 102 LEU A CA 1
ATOM 776 C C . LEU A 1 102 ? -0.284 -10.308 0.456 1.00 94.19 102 LEU A C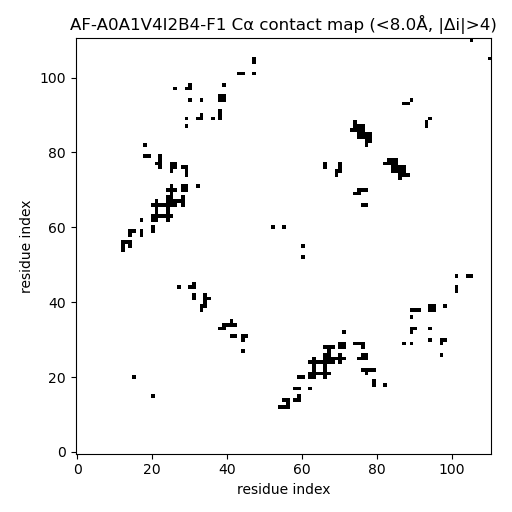 1
ATOM 778 O O . LEU A 1 102 ? -1.354 -10.521 1.026 1.00 94.19 102 LEU A O 1
ATOM 782 N N . ASP A 1 103 ? 0.589 -11.273 0.171 1.00 93.50 103 ASP A N 1
ATOM 783 C CA . ASP A 1 103 ? 0.383 -12.684 0.506 1.00 93.50 103 ASP A CA 1
ATOM 784 C C . ASP A 1 103 ? 0.328 -12.894 2.027 1.00 93.50 103 ASP A C 1
ATOM 786 O O . ASP A 1 103 ? -0.575 -13.572 2.521 1.00 93.50 103 ASP A O 1
ATOM 790 N N . ASP A 1 104 ? 1.222 -12.246 2.782 1.00 90.31 104 ASP A N 1
ATOM 791 C CA . ASP A 1 104 ? 1.218 -12.288 4.249 1.00 90.31 104 ASP A CA 1
ATOM 792 C C . ASP A 1 104 ? -0.089 -11.732 4.836 1.00 90.31 104 ASP A C 1
ATOM 794 O O . ASP A 1 104 ? -0.640 -12.296 5.786 1.00 90.31 104 ASP A O 1
ATOM 798 N N . TYR A 1 105 ? -0.616 -10.639 4.274 1.00 86.81 105 TYR A N 1
ATOM 799 C CA . TYR A 1 105 ? -1.895 -10.079 4.714 1.00 86.81 105 TYR A CA 1
ATOM 800 C C . TYR A 1 105 ? -3.073 -11.003 4.411 1.00 86.81 105 TYR A C 1
ATOM 802 O O . TYR A 1 105 ? -3.930 -11.197 5.273 1.00 86.81 105 TYR A O 1
ATOM 810 N N . ARG A 1 106 ? -3.116 -11.598 3.215 1.00 87.31 106 ARG A N 1
ATOM 811 C CA . ARG A 1 106 ? -4.160 -12.566 2.850 1.00 87.31 106 ARG A CA 1
ATOM 812 C C . ARG A 1 106 ? -4.150 -13.775 3.782 1.00 87.31 106 ARG A C 1
ATOM 814 O O . ARG A 1 106 ? -5.194 -14.138 4.321 1.00 87.31 106 ARG A O 1
ATOM 821 N N . ALA A 1 107 ? -2.965 -14.309 4.080 1.00 88.50 107 ALA A N 1
ATOM 822 C CA . ALA A 1 107 ? -2.810 -15.412 5.023 1.00 88.50 107 ALA A CA 1
ATOM 823 C C . ALA A 1 107 ? -3.327 -15.060 6.433 1.00 88.50 107 ALA A C 1
ATOM 825 O O . ALA A 1 107 ? -3.930 -15.904 7.096 1.00 88.50 107 ALA A O 1
ATOM 826 N N . GLN A 1 108 ? -3.141 -13.815 6.890 1.00 83.00 108 GLN A N 1
ATOM 827 C CA . GLN A 1 108 ? -3.664 -13.344 8.182 1.00 83.00 108 GLN A CA 1
ATOM 828 C C . GLN A 1 108 ? -5.187 -13.167 8.196 1.00 83.00 108 GLN A C 1
ATOM 830 O O . GLN A 1 108 ? -5.806 -13.341 9.245 1.00 83.00 108 GLN A O 1
ATOM 835 N N . LEU A 1 109 ? -5.792 -12.840 7.052 1.00 78.50 109 LEU A N 1
ATOM 836 C CA . LEU A 1 109 ? -7.246 -12.752 6.898 1.00 78.50 109 LEU A CA 1
ATOM 837 C C . LEU A 1 109 ? -7.915 -14.121 6.692 1.00 78.50 109 LEU A C 1
ATOM 839 O O . LEU A 1 109 ? -9.136 -14.219 6.799 1.00 78.50 109 LEU A O 1
ATOM 843 N N . GLY A 1 110 ? -7.128 -15.179 6.470 1.00 75.94 110 GLY A N 1
ATOM 844 C CA . GLY A 1 110 ? -7.622 -16.536 6.233 1.00 75.94 110 GLY A CA 1
ATOM 845 C C . GLY A 1 110 ? -8.074 -16.786 4.792 1.00 75.94 110 GLY A C 1
ATOM 846 O O . GLY A 1 110 ? -8.960 -17.614 4.577 1.00 75.94 110 GLY A O 1
ATOM 847 N N . GLU A 1 111 ? -7.480 -16.070 3.834 1.00 60.47 111 GLU A N 1
ATOM 848 C CA . GLU A 1 111 ? -7.780 -16.129 2.392 1.00 60.47 111 GLU A CA 1
ATOM 849 C C . GLU A 1 111 ? -6.682 -16.762 1.529 1.00 60.47 111 GLU A C 1
ATOM 851 O O . GLU A 1 111 ? -5.527 -16.876 1.995 1.00 60.47 111 GLU A O 1
#